Protein AF-A0A226E939-F1 (afdb_monomer_lite)

pLDDT: mean 75.91, std 16.78, range [41.84, 96.75]

Secondary structure (DSSP, 8-state):
-----------------------BPTTSEESSTTSB---SSSTTTSEEEEEEETTEEESS--SSS-EEEEEGGGB-GGGBB---EEEETTTTEEEEPTTSB--TTSSS-SB-TTEE--TTT-B-EEPTTEEE-TTSSSEEE-----

Radius of gyration: 23.63 Å; chains: 1; bounding box: 63×55×83 Å

Foldseek 3Di:
DDDDDDDDPPPPPPPPPPPPLVQAEAFDKDAFQRSHDFQDDDQQWGWGFAADDPPDQFGDDDDDDITGTFGRVLQDPPRGGHPFWGADVVVSTIAGFAQHAADPPDPDARHAPQWHQDPVPRGTDGHPQWDQDPVNGHTDGDPDDD

Structure (mmCIF, N/CA/C/O backbone):
data_AF-A0A226E939-F1
#
_entry.id   AF-A0A226E939-F1
#
loop_
_atom_site.group_PDB
_atom_site.id
_atom_site.type_symbol
_atom_site.label_atom_id
_atom_site.label_alt_id
_atom_site.label_comp_id
_atom_site.label_asym_id
_atom_site.label_entity_id
_atom_site.label_seq_id
_atom_site.pdbx_PDB_ins_code
_atom_site.Cartn_x
_atom_site.Cartn_y
_atom_site.Cartn_z
_atom_site.occupancy
_atom_site.B_iso_or_equiv
_atom_site.auth_seq_id
_atom_site.auth_comp_id
_atom_site.auth_asym_id
_atom_site.auth_atom_id
_atom_site.pdbx_PDB_model_num
ATOM 1 N N . MET A 1 1 ? 33.161 40.122 -60.913 1.00 43.69 1 MET A N 1
ATOM 2 C CA . MET A 1 1 ? 33.678 38.744 -60.793 1.00 43.69 1 MET A CA 1
ATOM 3 C C . MET A 1 1 ? 34.662 38.784 -59.642 1.00 43.69 1 MET A C 1
ATOM 5 O O . MET A 1 1 ? 35.545 39.624 -59.701 1.00 43.69 1 MET A O 1
ATOM 9 N N . GLU A 1 2 ? 34.510 38.056 -58.547 1.00 41.84 2 GLU A N 1
ATOM 10 C CA . GLU A 1 2 ? 33.545 37.009 -58.154 1.00 41.84 2 GLU A CA 1
ATOM 11 C C . GLU A 1 2 ? 33.045 37.390 -56.735 1.00 41.84 2 GLU A C 1
ATOM 13 O O . GLU A 1 2 ? 33.598 38.294 -56.121 1.00 41.84 2 GLU A O 1
ATOM 18 N N . GLY A 1 3 ? 31.960 36.896 -56.152 1.00 42.66 3 GLY A N 1
ATOM 19 C CA . GLY A 1 3 ? 31.371 35.565 -56.205 1.00 42.66 3 GLY A CA 1
ATOM 20 C C . GLY A 1 3 ? 31.010 35.221 -54.760 1.00 42.66 3 GLY A C 1
ATOM 21 O O . GLY A 1 3 ? 31.877 34.891 -53.962 1.00 42.66 3 GLY A O 1
ATOM 22 N N . SER A 1 4 ? 29.744 35.422 -54.412 1.00 47.19 4 SER A N 1
ATOM 23 C CA . SER A 1 4 ? 29.173 35.320 -53.070 1.00 47.19 4 SER A CA 1
ATOM 24 C C . SER A 1 4 ? 29.656 34.126 -52.232 1.00 47.19 4 SER A C 1
ATOM 26 O O . SER A 1 4 ? 29.535 32.987 -52.676 1.00 47.19 4 SER A O 1
ATOM 28 N N . LEU A 1 5 ? 30.017 34.360 -50.963 1.00 48.34 5 LEU A N 1
ATOM 29 C CA . LEU A 1 5 ? 29.956 33.318 -49.931 1.00 48.34 5 LEU A CA 1
ATOM 30 C C . LEU A 1 5 ? 28.888 33.683 -48.894 1.00 48.34 5 LEU A C 1
ATOM 32 O O . LEU A 1 5 ? 29.131 34.394 -47.920 1.00 48.34 5 LEU A O 1
ATOM 36 N N . PHE A 1 6 ? 27.663 33.230 -49.162 1.00 44.69 6 PHE A N 1
ATOM 37 C CA . PHE A 1 6 ? 26.559 33.316 -48.212 1.00 44.69 6 PHE A CA 1
ATOM 38 C C . PHE A 1 6 ? 26.817 32.394 -47.016 1.00 44.69 6 PHE A C 1
ATOM 40 O O . PHE A 1 6 ? 27.243 31.257 -47.182 1.00 44.69 6 PHE A O 1
ATOM 47 N N . ILE A 1 7 ? 26.474 32.906 -45.834 1.00 55.34 7 ILE A N 1
ATOM 48 C CA . ILE A 1 7 ? 25.723 32.217 -44.775 1.00 55.34 7 ILE A CA 1
ATOM 49 C C . ILE A 1 7 ? 25.892 30.687 -44.722 1.00 55.34 7 ILE A C 1
ATOM 51 O O . ILE A 1 7 ? 25.208 29.958 -45.436 1.00 55.34 7 ILE A O 1
ATOM 55 N N . LEU A 1 8 ? 26.612 30.203 -43.70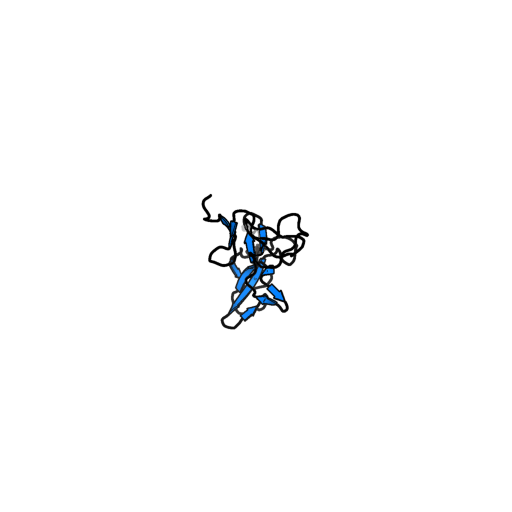8 1.00 51.31 8 LEU A N 1
ATOM 56 C CA . LEU A 1 8 ? 26.115 29.053 -42.952 1.00 51.31 8 LEU A CA 1
ATOM 57 C C . LEU A 1 8 ? 26.455 29.198 -41.465 1.00 51.31 8 LEU A C 1
ATOM 59 O O . LEU A 1 8 ? 27.532 28.835 -40.996 1.00 51.31 8 LEU A O 1
ATOM 63 N N . GLN A 1 9 ? 25.505 29.757 -40.716 1.00 53.06 9 GLN A N 1
ATOM 64 C CA . GLN A 1 9 ? 25.510 29.701 -39.259 1.00 53.06 9 GLN A CA 1
ATOM 65 C C . GLN A 1 9 ? 25.302 28.247 -38.822 1.00 53.06 9 GLN A C 1
ATOM 67 O O . GLN A 1 9 ? 24.165 27.806 -38.668 1.00 53.06 9 GLN A O 1
ATOM 72 N N . LEU A 1 10 ? 26.380 27.498 -38.582 1.00 47.22 10 LEU A N 1
ATOM 73 C CA . LEU A 1 10 ? 26.264 26.204 -37.915 1.00 47.22 10 LEU A CA 1
ATOM 74 C C . LEU A 1 10 ? 26.203 26.406 -36.395 1.00 47.22 10 LEU A C 1
ATOM 76 O O . LEU A 1 10 ? 27.108 26.026 -35.652 1.00 47.22 10 LEU A O 1
ATOM 80 N N . PHE A 1 11 ? 25.098 27.000 -35.931 1.00 47.47 11 PHE A N 1
ATOM 81 C CA . PHE A 1 11 ? 24.650 26.796 -34.558 1.00 47.47 11 PHE A CA 1
ATOM 82 C C . PHE A 1 11 ? 24.323 25.310 -34.411 1.00 47.47 11 PHE A C 1
ATOM 84 O O . PHE A 1 11 ? 23.183 24.887 -34.595 1.00 47.47 11 PHE A O 1
ATOM 91 N N . VAL A 1 12 ? 25.328 24.512 -34.043 1.00 51.69 12 VAL A N 1
ATOM 92 C CA . VAL A 1 12 ? 25.105 23.203 -33.429 1.00 51.69 12 VAL A CA 1
ATOM 93 C C . VAL A 1 12 ? 24.579 23.472 -32.020 1.00 51.69 12 VAL A C 1
ATOM 95 O O . VAL A 1 12 ? 25.262 23.280 -31.016 1.00 51.69 12 VAL A O 1
ATOM 98 N N . ALA A 1 13 ? 23.339 23.959 -31.959 1.00 52.81 13 ALA A N 1
ATOM 99 C CA . ALA A 1 13 ? 22.493 23.763 -30.806 1.00 52.81 13 ALA A CA 1
ATOM 100 C C . ALA A 1 13 ? 22.343 22.249 -30.682 1.00 52.81 13 ALA A C 1
ATOM 102 O O . ALA A 1 13 ? 21.509 21.632 -31.347 1.00 52.81 13 ALA A O 1
ATOM 103 N N . VAL A 1 14 ? 23.223 21.651 -29.876 1.00 50.53 14 VAL A N 1
ATOM 104 C CA . VAL A 1 14 ? 23.044 20.292 -29.397 1.00 50.53 14 VAL A CA 1
ATOM 105 C C . VAL A 1 14 ? 21.728 20.327 -28.641 1.00 50.53 14 VAL A C 1
ATOM 107 O O . VAL A 1 14 ? 21.667 20.741 -27.484 1.00 50.53 14 VAL A O 1
ATOM 110 N N . LEU A 1 15 ? 20.666 19.918 -29.332 1.00 46.97 15 LEU A N 1
ATOM 111 C CA . LEU A 1 15 ? 19.473 19.380 -28.718 1.00 46.97 15 LEU A CA 1
ATOM 112 C C . LEU A 1 15 ? 19.952 18.159 -27.942 1.00 46.97 15 LEU A C 1
ATOM 114 O O . LEU A 1 15 ? 19.919 17.037 -28.435 1.00 46.97 15 LEU A O 1
ATOM 118 N N . ILE A 1 16 ? 20.441 18.405 -26.729 1.00 52.75 16 ILE A N 1
ATOM 119 C CA . ILE A 1 16 ? 20.299 17.465 -25.639 1.00 52.75 16 ILE A CA 1
ATOM 120 C C . ILE A 1 16 ? 18.780 17.341 -25.539 1.00 52.75 16 ILE A C 1
ATOM 122 O O . ILE A 1 16 ? 18.143 18.316 -25.117 1.00 52.75 16 ILE A O 1
ATOM 126 N N . PRO A 1 17 ? 18.148 16.230 -25.977 1.00 48.00 17 PRO A N 1
ATOM 127 C CA . PRO A 1 17 ? 16.817 15.977 -25.482 1.00 48.00 17 PRO A CA 1
ATOM 128 C C . PRO A 1 17 ? 17.005 15.958 -23.973 1.00 48.00 17 PRO A C 1
ATOM 130 O O . PRO A 1 17 ? 17.783 15.154 -23.455 1.00 48.00 17 PRO A O 1
ATOM 133 N N . ASN A 1 18 ? 16.359 16.887 -23.271 1.00 42.09 18 ASN A N 1
ATOM 134 C CA . ASN A 1 18 ? 16.171 16.693 -21.852 1.00 42.09 18 ASN A CA 1
ATOM 135 C C . ASN A 1 18 ? 15.456 15.350 -21.768 1.00 42.09 18 ASN A C 1
ATOM 137 O O . ASN A 1 18 ? 14.270 15.270 -22.092 1.00 42.09 18 ASN A O 1
ATOM 141 N N . LEU A 1 19 ? 16.187 14.297 -21.389 1.00 44.31 19 LEU A N 1
ATOM 142 C CA . LEU A 1 19 ? 15.596 13.085 -20.860 1.00 44.31 19 LEU A CA 1
ATOM 143 C C . LEU A 1 19 ? 15.011 13.482 -19.508 1.00 44.31 19 LEU A C 1
ATOM 145 O O . LEU A 1 19 ? 15.492 13.106 -18.442 1.00 44.31 19 LEU A O 1
ATOM 149 N N . VAL A 1 20 ? 13.910 14.227 -19.591 1.00 44.88 20 VAL A N 1
ATOM 150 C CA . VAL A 1 20 ? 12.752 13.978 -18.763 1.00 44.88 20 VAL A CA 1
ATOM 151 C C . VAL A 1 20 ? 12.380 12.536 -19.095 1.00 44.88 20 VAL A C 1
ATOM 153 O O . VAL A 1 20 ? 11.540 12.271 -19.951 1.00 44.88 20 VAL A O 1
ATOM 156 N N . SER A 1 21 ? 13.100 11.586 -18.485 1.00 48.66 21 SER A N 1
ATOM 157 C CA . SER A 1 21 ? 12.577 10.246 -18.286 1.00 48.66 21 SER A CA 1
ATOM 158 C C . SER A 1 21 ? 11.227 10.496 -17.655 1.00 48.66 21 SER A C 1
ATOM 160 O O . SER A 1 21 ? 11.181 10.992 -16.529 1.00 48.66 21 SER A O 1
ATOM 162 N N . SER A 1 22 ? 10.157 10.283 -18.420 1.00 55.03 22 SER A N 1
ATOM 163 C CA . SER A 1 22 ? 8.801 10.427 -17.920 1.00 55.03 22 SER A CA 1
ATOM 164 C C . SER A 1 22 ? 8.655 9.360 -16.852 1.00 55.03 22 SER A C 1
ATOM 166 O O . SER A 1 22 ? 8.434 8.186 -17.148 1.00 55.03 22 SER A O 1
ATOM 168 N N . THR A 1 23 ? 8.926 9.770 -15.620 1.00 73.12 23 THR A N 1
ATOM 169 C CA . THR A 1 23 ? 8.740 8.968 -14.432 1.00 73.12 23 THR A CA 1
ATOM 170 C C . THR A 1 23 ? 7.271 8.599 -14.411 1.00 73.12 23 THR A C 1
ATOM 172 O O . THR A 1 23 ? 6.421 9.484 -14.333 1.00 73.12 23 THR A O 1
ATOM 175 N N . ALA A 1 24 ? 7.011 7.310 -14.571 1.00 82.12 24 ALA A N 1
ATOM 176 C CA . ALA A 1 24 ? 5.698 6.714 -14.615 1.00 82.12 24 ALA A CA 1
ATOM 177 C C . ALA A 1 24 ? 4.963 6.989 -13.295 1.00 82.12 24 ALA A C 1
ATOM 179 O O . ALA A 1 24 ? 5.549 6.906 -12.205 1.00 82.12 24 ALA A O 1
ATOM 180 N N . ASP A 1 25 ? 3.691 7.350 -13.413 1.00 86.25 25 ASP A N 1
ATOM 181 C CA . ASP A 1 25 ? 2.813 7.640 -12.283 1.00 86.25 25 ASP A CA 1
ATOM 182 C C . ASP A 1 25 ? 2.376 6.338 -11.581 1.00 86.25 25 ASP A C 1
ATOM 184 O O . ASP A 1 25 ? 2.629 5.220 -12.044 1.00 86.25 25 ASP A O 1
ATOM 188 N N . TYR A 1 26 ? 1.725 6.445 -10.428 1.00 86.44 26 TYR A N 1
ATOM 189 C CA . TYR A 1 26 ? 1.210 5.299 -9.695 1.00 86.44 26 TYR A CA 1
ATOM 190 C C . TYR A 1 26 ? 0.265 4.446 -10.559 1.00 86.44 26 TYR A C 1
ATOM 192 O O . TYR A 1 26 ? -0.663 4.927 -11.204 1.00 86.44 26 TYR A O 1
ATOM 200 N N . GLY A 1 27 ? 0.503 3.135 -10.568 1.00 84.75 27 GLY A N 1
ATOM 201 C CA . GLY A 1 27 ? -0.205 2.166 -11.398 1.00 84.75 27 GLY A CA 1
ATOM 202 C C . GLY A 1 27 ? 0.297 2.062 -12.844 1.00 84.75 27 GLY A C 1
ATOM 203 O O . GLY A 1 27 ? 0.017 1.042 -13.485 1.00 84.75 27 GLY A O 1
ATOM 204 N N . GLU A 1 28 ? 1.057 3.033 -13.358 1.00 87.38 28 GLU A N 1
ATOM 205 C CA . GLU A 1 28 ? 1.602 2.999 -14.719 1.00 87.38 28 GLU A CA 1
ATOM 206 C C . GLU A 1 28 ? 2.711 1.952 -14.894 1.00 87.38 28 GLU A C 1
ATOM 208 O O . GLU A 1 28 ? 3.286 1.432 -13.935 1.00 87.38 28 GLU A O 1
ATOM 213 N N . ALA A 1 29 ? 2.980 1.617 -16.156 1.00 85.69 29 ALA A N 1
ATOM 214 C CA . ALA A 1 29 ? 3.991 0.656 -16.573 1.00 85.69 29 ALA A CA 1
ATOM 215 C C . ALA A 1 29 ? 5.418 1.153 -16.281 1.00 85.69 29 ALA A C 1
ATOM 217 O O . ALA A 1 29 ? 5.766 2.285 -16.602 1.00 85.69 29 ALA A O 1
ATOM 218 N N . CYS A 1 30 ? 6.274 0.282 -15.745 1.00 81.56 30 CYS A N 1
ATOM 219 C CA . CYS A 1 30 ? 7.658 0.615 -15.408 1.00 81.56 30 CYS A CA 1
ATOM 220 C C . CYS A 1 30 ? 8.632 -0.511 -15.779 1.00 81.56 30 CYS A C 1
ATOM 222 O O . CYS A 1 30 ? 8.297 -1.692 -15.728 1.00 81.56 30 CYS A O 1
ATOM 224 N N . SER A 1 31 ? 9.860 -0.144 -16.150 1.00 77.44 31 SER A N 1
ATOM 225 C CA . SER A 1 31 ? 10.913 -1.079 -16.587 1.00 77.44 31 SER A CA 1
ATOM 226 C C . SER A 1 31 ? 12.155 -1.089 -15.686 1.00 77.44 31 SER A C 1
ATOM 228 O O . SER A 1 31 ? 13.065 -1.891 -15.894 1.00 77.44 31 SER A O 1
ATOM 230 N N . SER A 1 32 ? 12.225 -0.204 -14.685 1.00 73.81 32 SER A N 1
ATOM 231 C CA . SER A 1 32 ? 13.358 -0.120 -13.757 1.00 73.81 32 SER A CA 1
ATOM 232 C C . SER A 1 32 ? 12.979 0.505 -12.412 1.00 73.81 32 SER A C 1
ATOM 234 O O . SER A 1 32 ? 11.969 1.198 -12.293 1.00 73.81 32 SER A O 1
ATOM 236 N N . THR A 1 33 ? 13.844 0.314 -11.415 1.00 67.44 33 THR A N 1
ATOM 237 C CA . THR A 1 33 ? 13.726 0.827 -10.038 1.00 67.44 33 THR A CA 1
ATOM 238 C C . THR A 1 33 ? 13.425 2.324 -9.961 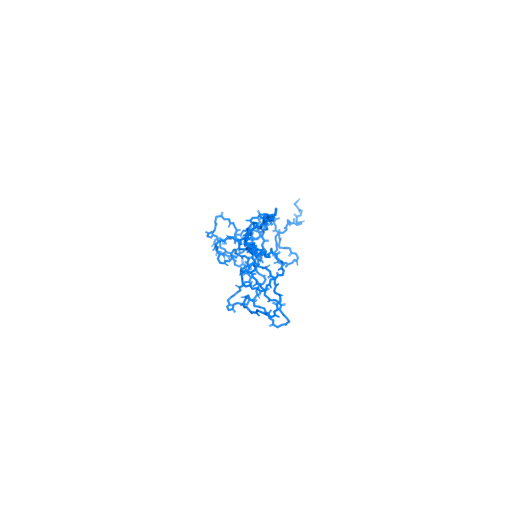1.00 67.44 33 THR A C 1
ATOM 240 O O . THR A 1 33 ? 12.675 2.753 -9.088 1.00 67.44 33 THR A O 1
ATOM 243 N N . ASN A 1 34 ? 13.994 3.100 -10.890 1.00 73.38 34 ASN A N 1
ATOM 244 C CA . ASN A 1 34 ? 13.940 4.563 -10.919 1.00 73.38 34 ASN A CA 1
ATOM 245 C C . ASN A 1 34 ? 12.966 5.093 -11.988 1.00 73.38 34 ASN A C 1
ATOM 247 O O . ASN A 1 34 ? 12.987 6.279 -12.302 1.00 73.38 34 ASN A O 1
ATOM 251 N N . ALA A 1 35 ? 12.150 4.220 -12.588 1.00 79.69 35 ALA A N 1
ATOM 252 C CA . ALA A 1 35 ? 11.182 4.613 -13.607 1.00 79.69 35 ALA A CA 1
ATOM 253 C C . ALA A 1 35 ? 9.901 5.228 -13.025 1.00 79.69 35 ALA A C 1
ATOM 255 O O . ALA A 1 35 ? 9.124 5.760 -13.801 1.00 79.69 35 ALA A O 1
ATOM 256 N N . CYS A 1 36 ? 9.667 5.158 -11.713 1.00 83.38 36 CYS A N 1
ATOM 257 C CA . CYS A 1 36 ? 8.473 5.703 -11.059 1.00 83.38 36 CYS A CA 1
ATOM 258 C C . CYS A 1 36 ? 8.736 7.078 -10.441 1.00 83.38 36 CYS A C 1
ATOM 260 O O . CYS A 1 36 ? 9.864 7.348 -10.021 1.00 83.38 36 CYS A O 1
ATOM 262 N N . ILE A 1 37 ? 7.703 7.918 -10.321 1.00 80.44 37 ILE A N 1
ATOM 263 C CA . ILE A 1 37 ? 7.802 9.182 -9.573 1.00 80.44 37 ILE A CA 1
ATOM 264 C C . ILE A 1 37 ? 8.111 8.867 -8.094 1.00 80.44 37 ILE A C 1
ATOM 266 O O . ILE A 1 37 ? 7.344 8.146 -7.449 1.00 80.44 37 ILE A O 1
ATOM 270 N N . PRO A 1 38 ? 9.216 9.380 -7.519 1.00 68.38 38 PRO A N 1
ATOM 271 C CA . PRO A 1 38 ? 9.493 9.221 -6.099 1.00 68.38 38 PRO A CA 1
ATOM 272 C C . PRO A 1 38 ? 8.632 10.196 -5.286 1.00 68.38 38 PRO A C 1
ATOM 274 O O . PRO A 1 38 ? 8.840 11.408 -5.322 1.00 68.38 38 PRO A O 1
ATOM 277 N N . TYR A 1 39 ? 7.686 9.659 -4.519 1.00 69.69 39 TYR A N 1
ATOM 278 C CA . TYR A 1 39 ? 6.860 10.432 -3.592 1.00 69.69 39 TYR A CA 1
ATOM 279 C C . TYR A 1 39 ? 7.443 10.391 -2.175 1.00 69.69 39 TYR A C 1
ATOM 281 O O . TYR A 1 39 ? 7.536 9.340 -1.548 1.00 69.69 39 TYR A O 1
ATOM 289 N N . GLY A 1 40 ? 7.873 11.546 -1.667 1.00 66.12 40 GLY A N 1
ATOM 290 C CA . GLY A 1 40 ? 8.523 11.651 -0.359 1.00 66.12 40 GLY A CA 1
ATOM 291 C C . GLY A 1 40 ? 9.914 10.999 -0.278 1.00 66.12 40 GLY A C 1
ATOM 292 O O . GLY A 1 40 ? 10.376 10.294 -1.173 1.00 66.12 40 GLY A O 1
ATOM 293 N N . ASN A 1 41 ? 10.604 11.252 0.838 1.00 64.75 41 ASN A N 1
ATOM 294 C CA . ASN A 1 41 ? 11.977 10.778 1.068 1.00 64.75 41 ASN A CA 1
ATOM 295 C C . ASN A 1 41 ? 12.053 9.468 1.876 1.00 64.75 41 ASN A C 1
ATOM 297 O O . ASN A 1 41 ? 13.138 8.911 2.039 1.00 64.75 41 ASN A O 1
ATOM 301 N N . ASN A 1 42 ? 10.929 8.977 2.411 1.00 72.19 42 ASN A N 1
ATOM 302 C CA . ASN A 1 42 ? 10.922 7.826 3.316 1.00 72.19 42 ASN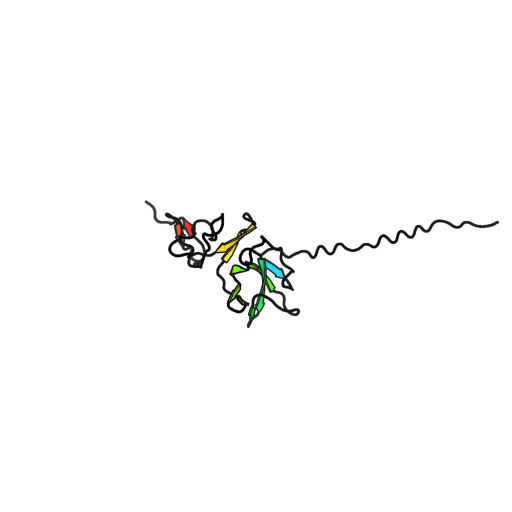 A CA 1
ATOM 303 C C . ASN A 1 42 ? 10.811 6.501 2.536 1.00 72.19 42 ASN A C 1
ATOM 305 O O . ASN A 1 42 ? 10.011 6.423 1.600 1.00 72.19 42 ASN A O 1
ATOM 309 N N . PRO A 1 43 ? 11.548 5.438 2.924 1.00 71.44 43 PRO A N 1
ATOM 310 C CA . PRO A 1 43 ? 11.580 4.173 2.185 1.00 71.44 43 PRO A CA 1
ATOM 311 C C . PRO A 1 43 ? 10.219 3.512 1.949 1.00 71.44 43 PRO A C 1
ATOM 313 O O . PRO A 1 43 ? 10.050 2.898 0.900 1.00 71.44 43 PRO A O 1
ATOM 316 N N . ASP A 1 44 ? 9.267 3.677 2.868 1.00 71.50 44 ASP A N 1
ATOM 317 C CA . ASP A 1 44 ? 7.949 3.023 2.809 1.00 71.50 44 ASP A CA 1
ATOM 318 C C . ASP A 1 44 ? 6.862 3.918 2.182 1.00 71.50 44 ASP A C 1
ATOM 320 O O . ASP A 1 44 ? 5.790 3.437 1.816 1.00 71.50 44 ASP A O 1
ATOM 324 N N . GLN A 1 45 ? 7.157 5.218 2.035 1.00 76.31 45 GLN A N 1
ATOM 325 C CA . GLN A 1 45 ? 6.244 6.256 1.527 1.00 76.31 45 GLN A CA 1
ATOM 326 C C . GLN A 1 45 ? 6.404 6.544 0.030 1.00 76.31 45 GLN A C 1
ATOM 328 O O . GLN A 1 45 ? 5.529 7.156 -0.577 1.00 76.31 45 GLN A O 1
ATOM 333 N N . LYS A 1 46 ? 7.510 6.087 -0.564 1.00 81.44 46 LYS A N 1
ATOM 334 C CA . LYS A 1 46 ? 7.790 6.214 -1.997 1.00 81.44 46 LYS A CA 1
ATOM 335 C C . LYS A 1 46 ? 7.028 5.196 -2.835 1.00 81.44 46 LYS A C 1
ATOM 337 O O . LYS A 1 46 ? 6.730 4.085 -2.397 1.00 81.44 46 LYS A O 1
ATOM 342 N N . VAL A 1 47 ? 6.820 5.541 -4.098 1.00 86.12 47 VAL A N 1
ATOM 343 C CA . VAL A 1 47 ? 6.386 4.610 -5.139 1.00 86.12 47 VAL A CA 1
ATOM 344 C C . VAL A 1 47 ? 7.628 4.007 -5.805 1.00 86.12 47 VAL A C 1
ATOM 346 O O . VAL A 1 47 ? 8.619 4.694 -6.049 1.00 86.12 47 VAL A O 1
ATOM 349 N N . VAL A 1 48 ? 7.604 2.700 -6.059 1.00 84.81 48 VAL A N 1
ATOM 350 C CA . VAL A 1 48 ? 8.687 1.937 -6.697 1.00 84.81 48 VAL A CA 1
ATOM 351 C C . VAL A 1 48 ? 8.125 1.019 -7.771 1.00 84.81 48 VAL A C 1
ATOM 353 O O . VAL A 1 48 ? 6.963 0.618 -7.720 1.00 84.81 48 VAL A O 1
ATOM 356 N N . CYS A 1 49 ? 8.960 0.635 -8.735 1.00 82.75 49 CYS A N 1
ATOM 357 C CA . CYS A 1 49 ? 8.548 -0.346 -9.730 1.00 82.75 49 CYS A CA 1
ATOM 358 C C . CYS A 1 49 ? 8.372 -1.727 -9.077 1.00 82.75 49 CYS A C 1
ATOM 360 O O . CYS A 1 49 ? 9.291 -2.237 -8.436 1.00 82.75 49 CYS A O 1
ATOM 362 N N . MET A 1 50 ? 7.191 -2.327 -9.216 1.00 82.38 50 MET A N 1
ATOM 363 C CA . MET A 1 50 ? 6.870 -3.661 -8.710 1.00 82.38 50 MET A CA 1
ATOM 364 C C . MET A 1 50 ? 6.469 -4.558 -9.866 1.00 82.38 50 MET A C 1
ATOM 366 O O . MET A 1 50 ? 5.595 -4.217 -10.662 1.00 82.38 50 MET A O 1
ATOM 370 N N . TYR A 1 51 ? 7.104 -5.716 -9.970 1.00 77.50 51 TYR A N 1
ATOM 371 C CA . TYR A 1 51 ? 6.878 -6.630 -11.075 1.00 77.50 51 TYR A CA 1
ATOM 372 C C . TYR A 1 51 ? 5.988 -7.793 -10.615 1.00 77.50 51 TYR A C 1
ATOM 374 O O . TYR A 1 51 ? 6.230 -8.398 -9.570 1.00 77.50 51 TYR A O 1
ATOM 382 N N . ARG A 1 52 ? 4.921 -8.053 -11.385 1.00 66.06 52 ARG A N 1
ATOM 383 C CA . ARG A 1 52 ? 3.913 -9.092 -11.131 1.00 66.06 52 ARG A CA 1
ATOM 384 C C . ARG A 1 52 ? 3.839 -10.051 -12.319 1.00 66.06 52 ARG A C 1
ATOM 386 O O . ARG A 1 52 ? 2.967 -9.923 -13.175 1.00 66.06 52 ARG A O 1
ATOM 393 N N . GLY A 1 53 ? 4.778 -10.987 -12.365 1.00 60.50 53 GLY A N 1
ATOM 394 C CA . GLY A 1 53 ? 4.765 -12.099 -13.317 1.00 60.50 53 GLY A CA 1
ATOM 395 C C . GLY A 1 53 ? 3.936 -13.286 -12.825 1.00 60.50 53 GLY A C 1
ATOM 396 O O . GLY A 1 53 ? 3.596 -13.338 -11.642 1.00 60.50 53 GLY A O 1
ATOM 397 N N . PRO A 1 54 ? 3.699 -14.309 -13.667 1.00 56.88 54 PRO A N 1
ATOM 398 C CA . PRO A 1 54 ? 3.011 -15.541 -13.259 1.00 56.88 54 PRO A CA 1
ATOM 399 C C . PRO A 1 54 ? 3.733 -16.325 -12.145 1.00 56.88 54 PRO A C 1
ATOM 401 O O . PRO A 1 54 ? 3.112 -17.159 -11.494 1.00 56.88 54 PRO A O 1
ATOM 404 N N . ALA A 1 55 ? 5.024 -16.059 -11.911 1.00 53.41 55 ALA A N 1
ATOM 405 C CA . ALA A 1 55 ? 5.830 -16.653 -10.838 1.00 53.41 55 ALA A CA 1
ATOM 406 C C . ALA A 1 55 ? 6.532 -15.612 -9.939 1.00 53.41 55 ALA A C 1
ATOM 408 O O . ALA A 1 55 ? 7.295 -15.981 -9.047 1.00 53.41 55 ALA A O 1
ATOM 40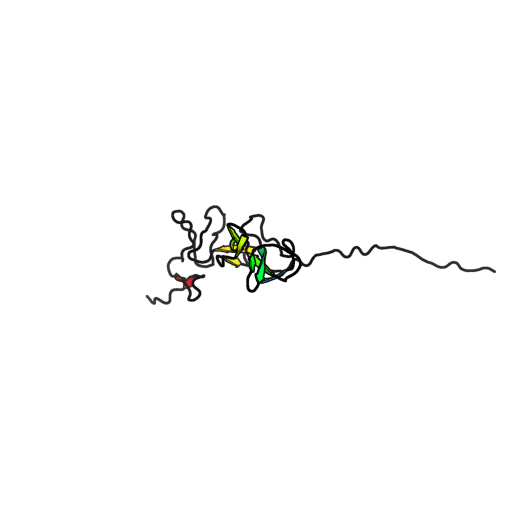9 N N . SER A 1 56 ? 6.308 -14.316 -10.177 1.00 58.19 56 SER A N 1
ATOM 410 C CA . SER A 1 56 ? 7.192 -13.252 -9.694 1.00 58.19 56 SER A CA 1
ATOM 411 C C . SER A 1 56 ? 6.411 -12.201 -8.925 1.00 58.19 56 SER A C 1
ATOM 413 O O . SER A 1 56 ? 5.744 -11.356 -9.513 1.00 58.19 56 SER A O 1
ATOM 415 N N . VAL A 1 57 ? 6.535 -12.263 -7.604 1.00 63.12 57 VAL A N 1
ATOM 416 C CA . VAL A 1 57 ? 6.027 -11.301 -6.618 1.00 63.12 57 VAL A CA 1
ATOM 417 C C . VAL A 1 57 ? 7.207 -10.486 -6.085 1.00 63.12 57 VAL A C 1
ATO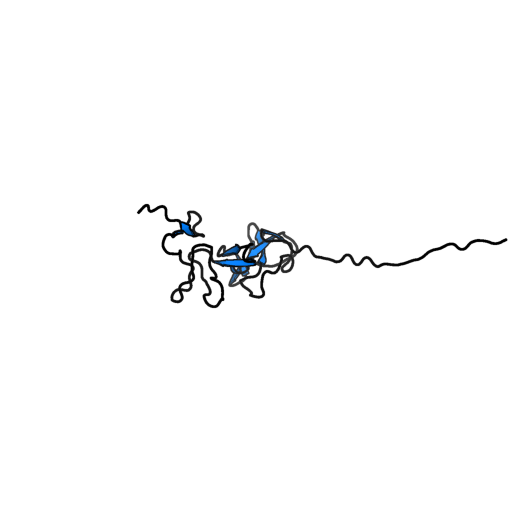M 419 O O . VAL A 1 57 ? 7.492 -10.533 -4.896 1.00 63.12 57 VAL A O 1
ATOM 422 N N . PHE A 1 58 ? 7.948 -9.793 -6.958 1.00 67.81 58 PHE A N 1
ATOM 423 C CA . PHE A 1 58 ? 9.205 -9.130 -6.579 1.00 67.81 58 PHE A CA 1
ATOM 424 C C . PHE A 1 58 ? 9.172 -7.608 -6.761 1.00 67.81 58 PHE A C 1
ATOM 426 O O . PHE A 1 58 ? 8.748 -7.081 -7.793 1.00 67.81 58 PHE A O 1
ATOM 433 N N . CYS A 1 59 ? 9.707 -6.886 -5.777 1.00 72.50 59 CYS A N 1
ATOM 434 C CA . CYS A 1 59 ? 9.968 -5.449 -5.868 1.00 72.50 59 CYS A CA 1
ATOM 435 C C . CYS A 1 59 ? 11.427 -5.191 -6.295 1.00 72.50 59 CYS A C 1
ATOM 437 O O . CYS A 1 59 ? 12.314 -5.084 -5.453 1.00 72.50 59 CYS A O 1
ATOM 439 N N . ASN A 1 60 ? 11.627 -5.030 -7.614 1.00 68.88 60 ASN A N 1
ATOM 440 C CA . ASN A 1 60 ? 12.895 -4.793 -8.339 1.00 68.88 60 ASN A CA 1
ATOM 441 C C . ASN A 1 60 ? 13.930 -5.944 -8.252 1.00 68.88 60 ASN A C 1
ATOM 443 O O . ASN A 1 60 ? 14.232 -6.437 -7.174 1.00 68.88 60 ASN A O 1
ATOM 447 N N . THR A 1 61 ? 14.558 -6.437 -9.331 1.00 50.28 61 THR A N 1
ATOM 448 C CA . THR A 1 61 ? 14.706 -6.005 -10.753 1.00 50.28 61 THR A CA 1
ATOM 449 C C . THR A 1 61 ? 14.502 -7.235 -11.700 1.00 50.28 61 THR A C 1
ATOM 451 O O . THR A 1 61 ? 14.013 -8.245 -11.210 1.00 50.28 61 THR A O 1
ATOM 454 N N . VAL A 1 62 ? 14.760 -7.306 -13.025 1.00 50.28 62 VAL A N 1
ATOM 455 C CA . VAL A 1 62 ? 15.546 -6.505 -14.002 1.00 50.28 62 VAL A CA 1
ATOM 456 C C . VAL A 1 62 ? 15.006 -6.640 -15.445 1.00 50.28 62 VAL A C 1
ATOM 458 O O . VAL A 1 62 ? 14.604 -7.723 -15.851 1.00 50.28 62 VAL A O 1
ATOM 461 N N . ASN A 1 63 ? 15.163 -5.573 -16.241 1.00 47.09 63 ASN A N 1
ATOM 462 C CA . ASN A 1 63 ? 15.447 -5.509 -17.694 1.00 47.09 63 ASN A CA 1
ATOM 463 C C . ASN A 1 63 ? 14.639 -6.293 -18.759 1.00 47.09 63 ASN A C 1
ATOM 465 O O . ASN A 1 63 ? 14.901 -6.054 -19.937 1.00 47.09 63 ASN A O 1
ATOM 469 N N . VAL A 1 64 ? 13.712 -7.199 -18.433 1.00 51.97 64 VAL A N 1
ATOM 470 C CA . VAL A 1 64 ? 13.015 -8.010 -19.463 1.00 51.97 64 VAL A CA 1
ATOM 471 C C . VAL A 1 64 ? 11.511 -8.199 -19.265 1.00 51.97 64 VAL A C 1
ATOM 473 O O . VAL A 1 64 ? 10.878 -8.858 -20.085 1.00 51.97 64 VAL A O 1
ATOM 476 N N . GLU A 1 65 ? 10.903 -7.567 -18.260 1.00 59.44 65 GLU A N 1
ATOM 477 C CA . GLU A 1 65 ? 9.444 -7.557 -18.128 1.00 59.44 65 GLU A CA 1
ATOM 478 C C . GLU A 1 65 ? 8.933 -6.258 -17.491 1.00 59.44 65 GLU A C 1
ATOM 480 O O . GLU A 1 65 ? 9.638 -5.604 -16.719 1.00 59.44 65 GLU A O 1
ATOM 485 N N . VAL A 1 66 ? 7.719 -5.849 -17.866 1.00 71.06 66 VAL A N 1
ATOM 486 C CA . VAL A 1 66 ? 7.146 -4.547 -17.502 1.00 71.06 66 VAL A CA 1
ATOM 487 C C . VAL A 1 66 ? 6.375 -4.676 -16.188 1.00 71.06 66 VAL A C 1
ATOM 489 O O . VAL A 1 66 ? 5.326 -5.317 -16.127 1.00 71.06 66 VAL A O 1
ATOM 492 N N . GLY A 1 67 ? 6.900 -4.067 -15.127 1.00 81.25 67 GLY A N 1
ATOM 493 C CA . GLY A 1 67 ? 6.216 -3.929 -13.843 1.00 81.25 67 GLY A CA 1
ATOM 494 C C . GLY A 1 67 ? 5.200 -2.785 -13.835 1.00 81.25 67 GLY A C 1
ATOM 495 O O . GLY A 1 67 ? 4.926 -2.158 -14.860 1.00 81.25 67 GLY A O 1
ATOM 496 N N . ARG A 1 68 ? 4.660 -2.484 -12.651 1.00 85.62 68 ARG A N 1
ATOM 497 C CA . ARG A 1 68 ? 3.857 -1.285 -12.385 1.00 85.62 68 ARG A CA 1
ATOM 498 C C . ARG A 1 68 ? 4.376 -0.508 -11.184 1.00 85.62 68 ARG A C 1
ATOM 500 O O . ARG A 1 68 ? 4.830 -1.105 -10.209 1.00 85.62 68 ARG A O 1
ATOM 507 N N . CYS A 1 69 ? 4.267 0.811 -11.232 1.00 85.94 69 CYS A N 1
ATOM 508 C CA . CYS A 1 69 ? 4.611 1.684 -10.117 1.00 85.94 69 CYS A CA 1
ATOM 509 C C . CYS A 1 69 ? 3.623 1.497 -8.959 1.00 85.94 69 CYS A C 1
ATOM 511 O O . CYS A 1 69 ? 2.422 1.688 -9.133 1.00 85.94 69 CYS A O 1
ATOM 513 N N . GLN A 1 70 ? 4.104 1.069 -7.789 1.00 88.75 70 GLN A N 1
ATOM 514 C CA . GLN A 1 70 ? 3.280 0.785 -6.608 1.00 88.75 70 GLN A CA 1
ATOM 515 C C . GLN A 1 70 ? 3.984 1.203 -5.310 1.00 88.75 70 GLN A C 1
ATOM 517 O O . GLN A 1 70 ? 5.198 1.398 -5.278 1.00 88.75 70 GLN A O 1
ATOM 522 N N . CYS A 1 71 ? 3.222 1.353 -4.227 1.00 88.06 71 CYS A N 1
ATOM 523 C CA . CYS A 1 71 ? 3.728 1.849 -2.950 1.00 88.06 71 CYS A CA 1
ATOM 524 C C . CYS A 1 71 ? 4.745 0.907 -2.313 1.00 88.06 71 CYS A C 1
ATOM 526 O O . CYS A 1 71 ? 4.468 -0.277 -2.146 1.00 88.06 71 CYS A O 1
ATOM 528 N N . ALA A 1 72 ? 5.900 1.435 -1.909 1.00 84.00 72 ALA A N 1
ATOM 529 C CA . ALA A 1 72 ? 7.027 0.649 -1.420 1.00 84.00 72 ALA A CA 1
ATOM 530 C C . ALA A 1 72 ? 6.730 -0.151 -0.149 1.00 84.00 72 ALA A C 1
ATOM 532 O O . ALA A 1 72 ? 7.317 -1.215 0.007 1.00 84.00 72 ALA A O 1
ATOM 533 N N . ARG A 1 73 ? 5.766 0.259 0.689 1.00 86.31 73 ARG A N 1
ATOM 534 C CA . ARG A 1 73 ? 5.253 -0.572 1.797 1.00 86.31 73 ARG A CA 1
ATOM 535 C C . ARG A 1 73 ? 4.696 -1.936 1.361 1.00 86.31 73 ARG A C 1
ATOM 537 O O . ARG A 1 73 ? 4.690 -2.866 2.157 1.00 86.31 73 ARG A O 1
ATOM 544 N N . ASN A 1 74 ? 4.304 -2.091 0.092 1.00 87.56 74 ASN A N 1
ATOM 545 C CA . ASN A 1 74 ? 3.948 -3.391 -0.483 1.00 87.56 74 ASN A CA 1
ATOM 546 C C . ASN A 1 74 ? 5.165 -4.289 -0.768 1.00 87.56 74 ASN A C 1
ATOM 548 O O . ASN A 1 74 ? 5.018 -5.413 -1.244 1.00 87.56 74 ASN A O 1
ATOM 552 N N . CYS A 1 75 ? 6.376 -3.808 -0.495 1.00 81.38 75 CYS A N 1
ATOM 553 C CA . CYS A 1 75 ? 7.605 -4.576 -0.532 1.00 81.38 75 CYS A CA 1
ATOM 554 C C . CYS A 1 75 ? 7.925 -5.102 0.870 1.00 81.38 75 CYS A C 1
ATOM 556 O O . CYS A 1 75 ? 8.475 -4.396 1.712 1.00 81.38 75 CYS A O 1
ATOM 558 N N . GLY A 1 76 ? 7.559 -6.355 1.124 1.00 73.19 76 GLY A N 1
ATOM 559 C CA . GLY A 1 76 ? 7.881 -7.043 2.367 1.00 73.19 76 GLY A CA 1
ATOM 560 C C . GLY A 1 76 ? 9.351 -7.465 2.451 1.00 73.19 76 GLY A C 1
ATOM 561 O O . GLY A 1 76 ? 10.156 -7.265 1.537 1.00 73.19 76 GLY A O 1
ATOM 562 N N . MET A 1 77 ? 9.699 -8.114 3.565 1.00 69.38 77 MET A N 1
ATOM 563 C CA . MET A 1 77 ? 11.037 -8.673 3.777 1.00 69.38 77 MET A CA 1
ATOM 564 C C . MET A 1 77 ? 11.448 -9.602 2.620 1.00 69.38 77 MET A C 1
ATOM 566 O O . MET A 1 77 ? 10.627 -10.342 2.083 1.00 69.38 77 MET A O 1
ATOM 570 N N . ALA A 1 78 ? 12.732 -9.557 2.248 1.00 73.31 78 ALA A N 1
ATOM 571 C CA . ALA A 1 78 ? 13.305 -10.264 1.093 1.00 73.31 78 ALA A CA 1
ATOM 572 C C . ALA A 1 78 ? 12.697 -9.892 -0.283 1.00 73.31 78 ALA A C 1
ATOM 574 O O . ALA A 1 78 ? 12.742 -10.689 -1.216 1.00 73.31 78 ALA A O 1
ATOM 575 N N . ASN A 1 79 ? 12.194 -8.659 -0.425 1.00 73.88 79 ASN A N 1
ATOM 576 C CA . ASN A 1 79 ? 11.634 -8.093 -1.659 1.00 73.88 79 ASN A CA 1
ATOM 577 C C . ASN A 1 79 ? 10.390 -8.823 -2.196 1.00 73.88 79 ASN A C 1
ATOM 579 O O . ASN A 1 79 ? 10.136 -8.784 -3.401 1.00 73.88 79 ASN A O 1
ATOM 583 N N . PHE A 1 80 ? 9.604 -9.466 -1.327 1.00 76.94 80 PHE A N 1
ATOM 584 C CA . PHE A 1 80 ? 8.342 -10.095 -1.720 1.00 76.94 80 PHE A CA 1
ATOM 585 C C . PHE A 1 80 ? 7.174 -9.103 -1.720 1.00 76.94 80 PHE A C 1
ATOM 587 O O . PHE A 1 80 ? 6.975 -8.355 -0.761 1.00 76.94 80 PHE A O 1
ATOM 594 N N . TYR A 1 81 ? 6.366 -9.132 -2.777 1.00 81.94 81 TYR A N 1
ATOM 595 C CA . TYR A 1 81 ? 5.160 -8.323 -2.903 1.00 81.94 81 TYR A CA 1
ATOM 596 C C . TYR A 1 81 ? 4.077 -8.794 -1.924 1.00 81.94 81 TYR A C 1
ATOM 598 O O . TYR A 1 81 ? 3.644 -9.945 -1.968 1.00 81.94 81 TYR A O 1
ATOM 606 N N . ASN A 1 82 ? 3.615 -7.880 -1.076 1.00 85.56 82 ASN A N 1
ATOM 607 C CA . ASN A 1 82 ? 2.510 -8.056 -0.142 1.00 85.56 82 ASN A CA 1
ATOM 608 C C . ASN A 1 82 ? 1.536 -6.890 -0.339 1.00 85.56 82 ASN A C 1
ATOM 610 O O . ASN A 1 82 ? 1.957 -5.741 -0.369 1.00 85.56 82 ASN A O 1
ATOM 614 N N . ASP A 1 83 ? 0.242 -7.156 -0.483 1.00 88.38 83 ASP A N 1
ATOM 615 C CA . ASP A 1 83 ? -0.762 -6.124 -0.780 1.00 88.38 83 ASP A CA 1
ATOM 616 C C . ASP A 1 83 ? -1.262 -5.471 0.526 1.00 88.38 83 ASP A C 1
ATOM 618 O O . ASP A 1 83 ? -2.328 -5.813 1.034 1.00 88.38 83 ASP A O 1
ATOM 622 N N . VAL A 1 84 ? -0.433 -4.600 1.119 1.00 90.50 84 VAL A N 1
ATOM 623 C CA . VAL A 1 84 ? -0.573 -4.052 2.491 1.00 90.50 84 VAL A CA 1
ATOM 624 C C . VAL A 1 84 ? -0.650 -2.518 2.554 1.00 90.50 84 VAL A C 1
ATOM 626 O O . VAL A 1 84 ? -0.515 -1.905 3.620 1.00 90.50 84 VAL A O 1
ATOM 629 N N . GLY A 1 85 ? -0.858 -1.871 1.414 1.00 90.94 85 GLY A N 1
ATOM 630 C CA . GLY A 1 85 ? -1.122 -0.447 1.328 1.00 90.94 85 GLY A CA 1
ATOM 631 C C . GLY A 1 85 ? -1.282 0.074 -0.093 1.00 90.94 85 GLY A C 1
ATOM 632 O O . GLY A 1 85 ? -1.023 -0.612 -1.085 1.00 90.94 85 GLY A O 1
ATOM 633 N N . GLU A 1 86 ? -1.678 1.334 -0.175 1.00 92.19 86 GLU A N 1
ATOM 634 C CA . GLU A 1 86 ? -1.942 2.055 -1.416 1.00 92.19 86 GLU A CA 1
ATOM 635 C C . GLU A 1 86 ? -1.292 3.438 -1.408 1.00 92.19 86 GLU A C 1
ATOM 637 O O . GLU A 1 86 ? -0.743 3.878 -0.397 1.00 92.19 86 GLU A O 1
ATOM 642 N N . PHE A 1 87 ? -1.338 4.105 -2.556 1.00 91.19 87 PHE A N 1
ATOM 643 C CA . PHE A 1 87 ? -0.940 5.497 -2.709 1.00 91.19 87 PHE A CA 1
ATOM 644 C C . PHE A 1 87 ? -2.182 6.380 -2.649 1.00 91.19 87 PHE A C 1
ATOM 646 O O . PHE A 1 87 ? -3.157 6.074 -3.331 1.00 91.19 87 PHE A O 1
ATOM 653 N N . LEU A 1 88 ? -2.122 7.471 -1.885 1.00 89.38 88 LEU A N 1
ATOM 654 C CA . LEU A 1 88 ? -3.123 8.538 -1.896 1.00 89.38 88 LEU A CA 1
ATOM 655 C C . LEU A 1 88 ? -2.581 9.694 -2.750 1.00 89.38 88 LEU A C 1
ATOM 657 O O . LEU A 1 88 ? -1.711 10.428 -2.265 1.00 89.38 88 LEU A O 1
ATOM 661 N N . PRO A 1 89 ? -3.027 9.874 -4.010 1.00 84.38 89 PRO A N 1
ATOM 662 C CA . PRO A 1 89 ? -2.488 10.908 -4.895 1.00 84.38 89 PRO A CA 1
ATOM 663 C C . PRO A 1 89 ? -2.682 12.328 -4.357 1.00 84.38 89 PRO A C 1
ATOM 665 O O . PRO A 1 89 ? -1.811 13.177 -4.530 1.00 84.38 89 PRO A O 1
ATOM 668 N N . GLU A 1 90 ? -3.797 12.582 -3.670 1.00 85.62 90 GLU A N 1
ATOM 669 C CA . GLU A 1 90 ? -4.139 13.871 -3.067 1.00 85.62 90 GLU A CA 1
ATOM 670 C C . GLU A 1 90 ? -3.285 14.226 -1.839 1.00 85.62 90 GLU A C 1
ATOM 672 O O . GLU A 1 90 ? -3.071 15.408 -1.568 1.00 85.62 90 GLU A O 1
ATOM 677 N N . GLU A 1 91 ? -2.753 13.225 -1.130 1.00 83.00 91 GLU A N 1
ATOM 678 C CA . GLU A 1 91 ? -1.818 13.417 -0.011 1.00 83.00 91 GLU A CA 1
ATOM 679 C C . GLU A 1 91 ? -0.346 13.200 -0.420 1.00 83.00 91 GLU A C 1
ATOM 681 O O . GLU A 1 91 ? 0.564 13.505 0.351 1.00 83.00 91 GLU A O 1
ATOM 686 N N . GLY A 1 92 ? -0.096 12.689 -1.632 1.00 82.19 92 GLY A N 1
ATOM 687 C CA . GLY A 1 92 ? 1.237 12.452 -2.187 1.00 82.19 92 GLY A CA 1
ATOM 688 C C . GLY A 1 92 ? 2.067 11.429 -1.406 1.00 82.19 92 GLY A C 1
ATOM 689 O O . GLY A 1 92 ? 3.285 11.590 -1.310 1.00 82.19 92 GLY A O 1
ATOM 690 N N . ARG A 1 93 ? 1.429 10.411 -0.807 1.00 84.75 93 ARG A N 1
ATOM 691 C CA . ARG A 1 93 ? 2.069 9.481 0.145 1.00 84.75 93 ARG A CA 1
ATOM 692 C C . ARG A 1 93 ? 1.461 8.071 0.127 1.00 84.75 93 ARG A C 1
ATOM 694 O O . ARG A 1 93 ? 0.379 7.870 -0.421 1.00 84.75 93 ARG A O 1
ATOM 701 N N . CYS A 1 94 ? 2.133 7.103 0.751 1.00 87.88 94 CYS A N 1
ATOM 702 C CA . CYS A 1 94 ? 1.645 5.723 0.864 1.00 87.88 94 CYS A CA 1
ATOM 703 C C . CYS A 1 94 ? 1.015 5.439 2.233 1.00 87.88 94 CYS A C 1
ATOM 705 O O . CYS A 1 94 ? 1.549 5.825 3.269 1.00 87.88 94 CYS A O 1
ATOM 707 N N . VAL A 1 95 ? -0.088 4.695 2.255 1.00 90.50 95 VAL A N 1
ATOM 708 C CA . VAL A 1 95 ? -0.870 4.424 3.472 1.00 90.50 95 VAL A CA 1
ATOM 709 C C . VAL A 1 95 ? -1.186 2.946 3.646 1.00 90.50 95 VAL A C 1
ATOM 711 O O . VAL A 1 95 ? -1.261 2.195 2.676 1.00 90.50 95 VAL A O 1
ATOM 714 N N . GLY A 1 96 ? -1.349 2.516 4.896 1.00 92.50 96 GLY A N 1
ATOM 715 C CA . GLY A 1 96 ? -1.652 1.137 5.259 1.00 92.50 96 GLY A CA 1
ATOM 716 C C . GLY A 1 96 ? -3.126 0.796 5.212 1.00 92.50 96 GLY A C 1
ATOM 717 O O . GLY A 1 96 ? -3.952 1.516 5.773 1.00 92.50 96 GLY A O 1
ATOM 718 N N . PHE A 1 97 ? -3.439 -0.348 4.604 1.00 96.06 97 PHE A N 1
ATOM 719 C CA . PHE A 1 97 ? -4.764 -0.953 4.709 1.00 96.06 97 PHE A CA 1
ATOM 720 C C . PHE A 1 97 ? -5.078 -1.335 6.160 1.00 96.06 97 PHE A C 1
ATOM 722 O O . PHE A 1 97 ? -4.179 -1.584 6.973 1.00 96.06 97 PHE A O 1
ATOM 729 N N . VAL A 1 98 ? -6.365 -1.432 6.476 1.00 95.62 98 VAL A N 1
ATOM 730 C CA . VAL A 1 98 ? -6.851 -1.895 7.782 1.00 95.62 98 VAL A CA 1
ATOM 731 C C . VAL A 1 98 ? -6.262 -3.270 8.114 1.00 95.62 98 VAL A C 1
ATOM 733 O O . VAL A 1 98 ? -6.114 -4.127 7.246 1.00 95.62 98 VAL A O 1
ATOM 736 N N . GLY A 1 99 ? -5.881 -3.484 9.373 1.00 94.31 99 GLY A N 1
ATOM 737 C CA . GLY A 1 99 ? -5.246 -4.726 9.819 1.00 94.31 99 GLY A CA 1
ATOM 738 C C . GLY A 1 99 ? -3.759 -4.862 9.465 1.00 94.31 99 GLY A C 1
ATOM 739 O O . GLY A 1 99 ? -3.126 -5.816 9.915 1.00 94.31 99 GLY A O 1
ATOM 740 N N . THR A 1 100 ? -3.168 -3.914 8.726 1.00 92.62 100 THR A N 1
ATOM 741 C CA . THR A 1 100 ? -1.724 -3.896 8.424 1.00 92.62 100 THR A CA 1
ATOM 742 C C . THR A 1 100 ? -0.941 -3.033 9.413 1.00 92.62 100 THR A C 1
ATOM 744 O O . THR A 1 100 ? -1.501 -2.146 10.059 1.00 92.62 100 THR A O 1
ATOM 747 N N . SER A 1 101 ? 0.363 -3.293 9.547 1.00 88.69 101 SER A N 1
ATOM 748 C CA . SER A 1 101 ? 1.246 -2.513 10.420 1.00 88.69 101 SER A CA 1
ATOM 749 C C . SER A 1 101 ? 1.334 -1.045 9.993 1.00 88.69 101 SER A C 1
ATOM 751 O O . SER A 1 101 ? 1.411 -0.734 8.801 1.00 88.69 101 SER A O 1
ATOM 753 N N . CYS A 1 102 ? 1.392 -0.149 10.975 1.00 87.56 102 CYS A N 1
ATOM 754 C CA . CYS A 1 102 ? 1.448 1.295 10.770 1.00 87.56 102 CYS A CA 1
ATOM 755 C C . CYS A 1 102 ? 2.432 1.984 11.715 1.00 87.56 102 CYS A C 1
ATOM 757 O O . CYS A 1 102 ? 2.740 1.491 12.806 1.00 87.56 102 CYS A O 1
ATOM 759 N N . TYR A 1 103 ? 2.902 3.158 11.304 1.00 76.75 103 TYR A N 1
ATOM 760 C CA . TYR A 1 103 ? 3.819 3.978 12.090 1.00 76.75 103 TYR A CA 1
ATOM 761 C C . TYR A 1 103 ? 3.162 5.280 12.567 1.00 76.75 103 TYR A C 1
ATOM 763 O O . TYR A 1 103 ? 3.009 6.226 11.803 1.00 76.75 103 TYR A O 1
ATOM 771 N N . ASP A 1 104 ? 2.895 5.374 13.872 1.00 64.38 104 ASP A N 1
ATOM 772 C CA . ASP A 1 104 ? 2.470 6.612 14.561 1.00 64.38 104 ASP A CA 1
ATOM 773 C C . ASP A 1 104 ? 3.624 7.632 14.757 1.00 64.38 104 ASP A C 1
ATOM 775 O O . ASP A 1 104 ? 3.487 8.657 15.412 1.00 64.38 104 ASP A O 1
ATOM 779 N N . GLY A 1 105 ? 4.810 7.353 14.203 1.00 58.03 105 GLY A N 1
ATOM 780 C CA . GLY A 1 105 ? 5.966 8.259 14.252 1.00 58.03 105 GLY A CA 1
ATOM 781 C C . GLY A 1 105 ? 5.928 9.392 13.219 1.00 58.03 105 GLY A C 1
ATOM 782 O O . GLY A 1 105 ? 6.838 10.219 13.193 1.00 58.03 105 GLY A O 1
ATOM 783 N N . TRP A 1 106 ? 4.915 9.417 12.350 1.00 61.38 106 TRP A N 1
ATOM 784 C CA . TRP A 1 106 ? 4.753 10.411 11.293 1.00 61.38 106 TRP A CA 1
ATOM 785 C C . TRP A 1 106 ? 3.762 11.501 11.711 1.00 61.38 106 TRP A C 1
ATOM 787 O O . TRP A 1 106 ? 2.783 11.239 12.398 1.00 61.38 106 TRP A O 1
ATOM 797 N N . ALA A 1 107 ? 3.971 12.734 11.237 1.00 59.47 107 ALA A N 1
ATOM 798 C CA . ALA A 1 107 ? 3.060 13.858 11.500 1.00 59.47 107 ALA A CA 1
ATOM 799 C C . ALA A 1 107 ? 1.659 13.692 10.863 1.00 59.47 107 ALA A C 1
ATOM 801 O O . ALA A 1 107 ? 0.768 14.503 11.106 1.00 59.47 107 ALA A O 1
ATOM 802 N N . GLN A 1 108 ? 1.481 12.665 10.029 1.00 69.62 108 GLN A N 1
ATOM 803 C CA . GLN A 1 108 ? 0.236 12.276 9.378 1.00 69.62 108 GLN A CA 1
ATOM 804 C C . GLN A 1 108 ? 0.031 10.770 9.576 1.00 69.62 108 GLN A C 1
ATOM 806 O O . GLN A 1 108 ? 0.975 9.989 9.481 1.00 69.62 108 GLN A O 1
ATOM 811 N N . ASN A 1 109 ? -1.212 10.377 9.832 1.00 80.00 109 ASN A N 1
ATOM 812 C CA . ASN A 1 109 ? -1.632 9.001 10.091 1.00 80.00 109 ASN A CA 1
ATOM 813 C C . ASN A 1 109 ? -1.281 8.050 8.926 1.00 80.00 109 ASN A C 1
ATOM 815 O O . ASN A 1 109 ? -1.811 8.202 7.827 1.00 80.00 109 ASN A O 1
ATOM 819 N N . ASP A 1 110 ? -0.425 7.052 9.159 1.00 87.19 110 ASP A N 1
ATOM 820 C CA . ASP A 1 110 ? 0.094 6.081 8.167 1.00 87.19 110 ASP A CA 1
ATOM 821 C C . ASP A 1 110 ? -0.940 5.030 7.685 1.00 87.19 110 ASP A C 1
ATOM 823 O O . ASP A 1 110 ? -0.589 3.941 7.235 1.00 87.19 110 ASP A O 1
ATOM 827 N N . CYS A 1 111 ? -2.231 5.338 7.778 1.00 91.88 111 CYS A N 1
ATOM 828 C CA . CYS A 1 111 ? -3.330 4.432 7.467 1.00 91.88 111 CYS A CA 1
ATOM 829 C C . CYS A 1 111 ? -4.327 5.059 6.483 1.00 91.88 111 CYS A C 1
ATOM 831 O O . CYS A 1 111 ? -4.401 6.283 6.358 1.00 91.88 111 CYS A O 1
ATOM 833 N N . VAL A 1 112 ? -5.080 4.207 5.781 1.00 94.00 112 VAL A N 1
ATOM 834 C CA . VAL A 1 112 ? -6.117 4.596 4.808 1.00 94.00 112 VAL A CA 1
ATOM 835 C C . VAL A 1 112 ? -7.180 5.540 5.393 1.00 94.00 112 VAL A C 1
ATOM 837 O O . VAL A 1 112 ? -7.395 5.557 6.613 1.00 94.00 112 VAL A O 1
ATOM 840 N N . PRO A 1 113 ? -7.908 6.299 4.550 1.00 94.44 113 PRO A N 1
ATOM 841 C CA . PRO A 1 113 ? -9.006 7.145 5.000 1.00 94.44 113 PRO A CA 1
ATOM 842 C C . PRO A 1 113 ? -9.995 6.419 5.927 1.00 94.44 113 PRO A C 1
ATOM 844 O O . PRO A 1 113 ? -10.311 5.241 5.760 1.00 94.44 113 PRO A O 1
ATOM 847 N N . ASN A 1 114 ? -10.488 7.152 6.927 1.00 95.25 114 ASN A N 1
ATOM 848 C CA . ASN A 1 114 ? -11.374 6.667 7.994 1.00 95.25 114 ASN A CA 1
ATOM 849 C C . ASN A 1 114 ? -10.793 5.580 8.928 1.00 95.25 114 ASN A C 1
ATOM 851 O O . ASN A 1 114 ? -11.544 4.974 9.693 1.00 95.25 114 ASN A O 1
ATOM 855 N N . SER A 1 115 ? -9.476 5.373 8.929 1.00 94.44 115 SER A N 1
ATOM 856 C CA . SER A 1 115 ? -8.765 4.541 9.910 1.00 94.44 115 SER A CA 1
ATOM 857 C C . SER A 1 115 ? -7.729 5.352 10.702 1.00 94.44 115 SER A C 1
ATOM 859 O O . SER A 1 115 ? -7.507 6.525 10.402 1.00 94.44 115 SER A O 1
ATOM 861 N N . TYR A 1 116 ? -7.110 4.761 11.726 1.00 92.94 116 TYR A N 1
ATOM 862 C CA . TYR A 1 116 ? -6.073 5.376 12.563 1.00 92.94 116 TYR A CA 1
ATOM 863 C C . TYR A 1 116 ? -5.025 4.350 13.028 1.00 92.94 116 TYR A C 1
ATOM 865 O O . TYR A 1 116 ? -5.273 3.143 12.996 1.00 92.94 116 TYR A O 1
ATOM 873 N N . CYS A 1 117 ? -3.861 4.833 13.481 1.00 91.62 117 CYS A N 1
ATOM 874 C CA . CYS A 1 117 ? -2.776 4.010 14.021 1.00 91.62 117 CYS A CA 1
ATOM 875 C C . CYS A 1 117 ? -2.733 4.027 15.574 1.00 91.62 117 CYS A C 1
ATOM 877 O O . CYS A 1 117 ? -2.078 4.886 16.162 1.00 91.62 117 CYS A O 1
ATOM 879 N N . PRO A 1 118 ? -3.406 3.102 16.288 1.00 89.19 118 PRO A N 1
ATOM 880 C CA . PRO A 1 118 ? -3.349 2.991 17.751 1.00 89.19 118 PRO A CA 1
ATOM 881 C C . PRO A 1 118 ? -1.928 2.755 18.296 1.00 89.19 118 PRO A C 1
ATOM 883 O O . PRO A 1 118 ? -1.286 1.749 17.981 1.00 89.19 118 PRO A O 1
ATOM 886 N N . GLN A 1 119 ? -1.461 3.620 19.205 1.00 83.44 119 GLN A N 1
ATOM 887 C CA . GLN A 1 119 ? -0.090 3.589 19.756 1.00 83.44 119 GLN A CA 1
ATOM 888 C C . GLN A 1 119 ? 0.315 2.256 20.406 1.00 83.44 119 GLN A C 1
ATOM 890 O O . GLN A 1 119 ? 1.477 1.850 20.339 1.00 83.44 119 GLN A O 1
ATOM 895 N N . ASN A 1 120 ? -0.642 1.576 21.043 1.00 85.75 120 ASN A N 1
ATOM 896 C CA . ASN A 1 120 ? -0.449 0.317 21.766 1.00 85.75 120 ASN A CA 1
ATOM 897 C C . ASN A 1 120 ? -0.428 -0.928 20.861 1.00 85.75 120 ASN A C 1
ATOM 899 O O . ASN A 1 120 ? -0.033 -1.995 21.328 1.00 85.75 120 ASN A O 1
ATOM 903 N N . ARG A 1 121 ? -0.870 -0.815 19.601 1.00 87.00 121 ARG A N 1
ATOM 904 C CA . ARG A 1 121 ? -0.988 -1.943 18.661 1.00 87.00 121 ARG A CA 1
ATOM 905 C C . ARG A 1 121 ? -0.200 -1.766 17.370 1.00 87.00 121 ARG A C 1
ATOM 907 O O . ARG A 1 121 ? 0.296 -2.760 16.855 1.00 87.00 121 ARG A O 1
ATOM 914 N N . ARG A 1 122 ? -0.059 -0.531 16.874 1.00 89.06 122 ARG A N 1
ATOM 915 C CA . ARG A 1 122 ? 0.625 -0.194 15.610 1.00 89.06 122 ARG A CA 1
ATOM 916 C C . ARG A 1 122 ? 0.098 -0.986 14.408 1.00 89.06 122 ARG A C 1
ATOM 918 O O . ARG A 1 122 ? 0.863 -1.412 13.547 1.00 89.06 122 ARG A O 1
ATOM 925 N N . ILE A 1 123 ? -1.217 -1.176 14.375 1.00 92.44 123 ILE A N 1
ATOM 926 C CA . ILE A 1 123 ? -1.974 -1.811 13.295 1.00 92.44 123 ILE A CA 1
ATOM 927 C C . ILE A 1 123 ? -3.114 -0.862 12.930 1.00 92.44 123 ILE A C 1
ATOM 929 O O . ILE A 1 123 ? -3.778 -0.384 13.843 1.00 92.44 123 ILE A O 1
ATOM 933 N N . CYS A 1 124 ? -3.353 -0.598 11.645 1.00 94.31 124 CYS A N 1
ATOM 934 C CA . CYS A 1 124 ? -4.435 0.288 11.211 1.00 94.31 124 CYS A CA 1
ATOM 935 C C . CYS A 1 124 ? -5.810 -0.252 11.643 1.00 94.31 124 CYS A C 1
ATOM 937 O O . CYS A 1 124 ? -6.188 -1.363 11.267 1.00 94.31 124 CYS A O 1
ATOM 939 N N . GLU A 1 125 ? -6.575 0.542 12.393 1.00 95.06 125 GLU A N 1
ATOM 940 C CA . GLU A 1 125 ? -7.923 0.214 12.881 1.00 95.06 125 GLU A CA 1
ATOM 941 C C . GLU A 1 125 ? -8.941 1.260 12.395 1.00 95.06 125 GLU A C 1
ATOM 943 O O . GLU A 1 125 ? -8.601 2.432 12.246 1.00 95.06 125 GLU A O 1
ATOM 948 N N . CYS A 1 126 ? -10.197 0.875 12.139 1.00 96.38 126 CYS A N 1
ATOM 949 C CA . CYS A 1 126 ? -11.223 1.835 11.714 1.00 96.38 126 CYS A CA 1
ATOM 950 C C . CYS A 1 126 ? -11.589 2.830 12.821 1.00 96.38 126 CYS A C 1
ATOM 952 O O . CYS A 1 126 ? -11.706 2.468 13.992 1.00 96.38 126 CYS A O 1
ATOM 954 N N . ASN A 1 127 ? -11.827 4.085 12.431 1.00 94.94 127 ASN A N 1
ATOM 955 C CA . ASN A 1 127 ? -12.369 5.106 13.322 1.00 94.94 127 ASN A CA 1
ATOM 956 C C . ASN A 1 127 ? -13.769 4.717 13.824 1.00 94.94 127 ASN A C 1
ATOM 958 O O . ASN A 1 127 ? -14.517 3.998 13.157 1.00 94.94 127 ASN A O 1
ATOM 962 N N . LEU A 1 128 ? -14.161 5.249 14.985 1.00 93.44 128 LEU A N 1
ATOM 963 C CA . LEU A 1 128 ? -15.505 5.048 15.535 1.00 93.44 128 LEU A CA 1
ATOM 964 C C . LEU A 1 128 ? -16.586 5.465 14.520 1.00 93.44 128 LEU A C 1
ATOM 966 O O . LEU A 1 128 ? -16.540 6.563 13.967 1.00 93.44 128 LEU A O 1
ATOM 970 N N . GLY A 1 129 ? -17.564 4.585 14.293 1.00 93.69 129 GLY A N 1
ATOM 971 C CA . GLY A 1 129 ? -18.619 4.770 13.286 1.00 93.69 129 GLY A CA 1
ATOM 972 C C . GLY A 1 129 ? -18.277 4.250 11.882 1.00 93.69 129 GLY A C 1
ATOM 973 O O . GLY A 1 129 ? -19.102 4.385 10.976 1.00 93.69 129 GLY A O 1
ATOM 974 N N . PHE A 1 130 ? -17.105 3.637 11.695 1.00 96.75 130 PHE A N 1
ATOM 975 C CA . PHE A 1 130 ? -16.695 2.981 10.453 1.00 96.75 130 PHE A CA 1
ATOM 976 C C . PHE A 1 130 ? -16.444 1.483 10.664 1.00 96.75 130 PHE A C 1
ATOM 978 O O . PHE A 1 130 ? -16.070 1.043 11.750 1.00 96.75 130 PHE A O 1
ATOM 985 N N . GLU A 1 131 ? -16.649 0.704 9.607 1.00 96.00 131 GLU A N 1
ATOM 986 C CA . GLU A 1 131 ? -16.457 -0.745 9.555 1.00 96.00 131 GLU A CA 1
ATOM 987 C C . GLU A 1 131 ? -15.584 -1.131 8.354 1.00 96.00 131 GLU A C 1
ATOM 989 O O . GLU A 1 131 ? -15.458 -0.368 7.392 1.00 96.00 131 GLU A O 1
ATOM 994 N N . VAL A 1 132 ? -14.944 -2.301 8.421 1.00 96.50 132 VAL A N 1
ATOM 995 C CA . VAL A 1 132 ? -14.066 -2.779 7.342 1.00 96.50 132 VAL A CA 1
ATOM 996 C C . VAL A 1 132 ? -14.906 -3.074 6.100 1.00 96.50 132 VAL A C 1
ATOM 998 O O . VAL A 1 132 ? -15.906 -3.789 6.181 1.00 96.50 132 VAL A O 1
ATOM 1001 N N . SER A 1 133 ? -14.506 -2.534 4.951 1.00 95.25 133 SER A N 1
ATOM 1002 C CA . SER A 1 133 ? -15.177 -2.780 3.673 1.00 95.25 133 SER A CA 1
ATOM 1003 C C . SER A 1 133 ? -15.046 -4.230 3.199 1.00 95.25 133 SER A C 1
ATOM 1005 O O . SER A 1 133 ? -14.200 -4.999 3.653 1.00 95.25 133 SER A O 1
ATOM 1007 N N . SER A 1 134 ? -15.881 -4.606 2.229 1.00 95.19 134 SER A N 1
ATOM 1008 C CA . SER A 1 134 ? -15.931 -5.949 1.633 1.00 95.19 134 SER A CA 1
ATOM 1009 C C . SER A 1 134 ? -14.645 -6.396 0.922 1.00 95.19 134 SER A C 1
ATOM 1011 O O . SER A 1 134 ? -14.486 -7.585 0.657 1.00 95.19 134 SER A O 1
ATOM 1013 N N . ASP A 1 135 ? -13.729 -5.474 0.624 1.00 93.75 135 ASP A N 1
ATOM 1014 C CA . ASP A 1 135 ? -12.385 -5.762 0.110 1.00 93.75 135 ASP A CA 1
ATOM 1015 C C . ASP A 1 135 ? -11.364 -6.114 1.210 1.00 93.75 135 ASP A C 1
ATOM 1017 O O . ASP A 1 135 ? -10.243 -6.514 0.895 1.00 93.75 135 ASP A O 1
ATOM 1021 N N . GLY A 1 136 ? -11.735 -5.969 2.487 1.00 94.69 136 GLY A N 1
ATOM 1022 C CA . GLY A 1 136 ? -10.872 -6.194 3.645 1.00 94.69 136 GLY A CA 1
ATOM 1023 C C . GLY A 1 136 ? -9.798 -5.124 3.869 1.00 94.69 136 GLY A C 1
ATOM 1024 O O . GLY A 1 136 ? -8.925 -5.336 4.706 1.00 94.69 136 GLY A O 1
ATOM 1025 N N . LYS A 1 137 ? -9.824 -4.008 3.125 1.00 96.00 137 LYS A N 1
ATOM 1026 C CA . LYS A 1 137 ? -8.707 -3.051 3.039 1.00 96.00 137 LYS A CA 1
ATOM 1027 C C . LYS A 1 137 ? -9.004 -1.655 3.569 1.00 96.00 137 LYS A C 1
ATOM 1029 O O . LYS A 1 137 ? -8.104 -1.040 4.140 1.00 96.00 137 LYS A O 1
ATOM 1034 N N . HIS A 1 138 ? -10.227 -1.161 3.388 1.00 96.69 138 HIS A N 1
ATOM 1035 C CA . HIS A 1 138 ? -10.616 0.211 3.726 1.00 96.69 138 HIS A CA 1
ATOM 1036 C C . HIS A 1 138 ? -11.647 0.256 4.864 1.00 96.69 138 HIS A C 1
ATOM 1038 O O . HIS A 1 138 ? -12.163 -0.768 5.315 1.00 96.69 138 HIS A O 1
ATOM 1044 N N . CYS A 1 139 ? -11.944 1.468 5.338 1.00 96.19 139 CYS A N 1
ATOM 1045 C CA . CYS A 1 139 ? -12.989 1.730 6.324 1.00 96.19 139 CYS A CA 1
ATOM 1046 C C . CYS A 1 139 ? -14.129 2.523 5.678 1.00 96.19 139 CYS A C 1
ATOM 1048 O O . CYS A 1 139 ? -13.949 3.669 5.252 1.00 96.19 139 CYS A O 1
ATOM 1050 N N . VAL A 1 140 ? -15.318 1.925 5.637 1.00 96.19 140 VAL A N 1
ATOM 1051 C CA . VAL A 1 140 ? -16.556 2.545 5.143 1.00 96.19 140 VAL A CA 1
ATOM 1052 C C . VAL A 1 140 ? -17.478 2.884 6.306 1.00 96.19 140 VAL A C 1
ATOM 1054 O O . VAL A 1 140 ? -17.372 2.309 7.387 1.00 96.19 140 VAL A O 1
ATOM 1057 N N . ARG A 1 141 ? -18.353 3.877 6.127 1.00 94.69 141 ARG A N 1
ATOM 1058 C CA . ARG A 1 141 ? -19.275 4.300 7.188 1.00 94.69 141 ARG A CA 1
ATOM 1059 C C . ARG A 1 141 ? -20.195 3.137 7.546 1.00 94.69 141 ARG A C 1
ATOM 1061 O O . ARG A 1 141 ? -20.811 2.574 6.644 1.00 94.69 141 ARG A O 1
ATOM 1068 N N . SER A 1 142 ? -20.302 2.812 8.834 1.00 85.62 142 SER A N 1
ATOM 1069 C CA . SER A 1 142 ? -21.105 1.666 9.247 1.00 85.62 142 SER A CA 1
ATOM 1070 C C . SER A 1 142 ? -22.574 1.869 8.899 1.00 85.62 142 SER A C 1
ATOM 1072 O O . SER A 1 142 ? -23.141 2.941 9.129 1.00 85.62 142 SER A O 1
ATOM 1074 N N . SER A 1 143 ? -23.188 0.821 8.350 1.00 73.50 143 SER A N 1
ATOM 1075 C CA . SER A 1 143 ? -24.613 0.817 7.992 1.00 73.50 143 SER A CA 1
ATOM 1076 C C . SER A 1 143 ? -25.538 0.651 9.209 1.00 73.50 143 SER A C 1
ATOM 1078 O O . SER A 1 143 ? -26.763 0.656 9.062 1.00 73.50 143 SER A O 1
ATOM 1080 N N . ALA A 1 144 ? -24.969 0.508 10.413 1.00 60.56 144 ALA A N 1
ATOM 1081 C CA . ALA A 1 144 ? -25.696 0.462 11.675 1.00 60.56 144 ALA A CA 1
ATOM 1082 C C . ALA A 1 144 ? -26.464 1.776 11.912 1.00 60.56 144 ALA A C 1
ATOM 1084 O O . ALA A 1 144 ? -25.923 2.779 12.379 1.00 60.56 144 ALA A O 1
ATOM 1085 N N . THR A 1 145 ? -27.751 1.752 11.569 1.00 51.00 145 THR A N 1
ATOM 1086 C CA . THR A 1 145 ? -28.694 2.834 11.861 1.00 51.00 145 THR A CA 1
ATOM 1087 C C . THR A 1 145 ? -28.930 2.884 13.370 1.00 51.00 145 THR A C 1
ATOM 1089 O O . THR A 1 145 ? -29.268 1.858 13.962 1.00 51.00 145 THR A O 1
ATOM 1092 N N . ILE A 1 146 ? -28.731 4.063 13.968 1.00 50.72 146 ILE A N 1
ATOM 1093 C CA . ILE A 1 146 ? -29.108 4.383 15.356 1.00 50.72 146 ILE A CA 1
ATOM 1094 C C . ILE A 1 146 ? -30.571 4.832 15.367 1.00 50.72 146 ILE A C 1
ATOM 1096 O O . ILE A 1 146 ? -30.900 5.683 14.509 1.00 50.72 146 ILE A O 1
#

Organism: Folsomia candida (NCBI:txid158441)

Sequence (146 aa):
MEGSLFILQLFVAVLIPNLVSSTADYGEACSSTNACIPYGNNPDQKVVCMYRGPASVFCNTVNVEVGRCQCARNCGMANFYNDVGEFLPEEGRCVGFVGTSCYDGWAQNDCVPNSYC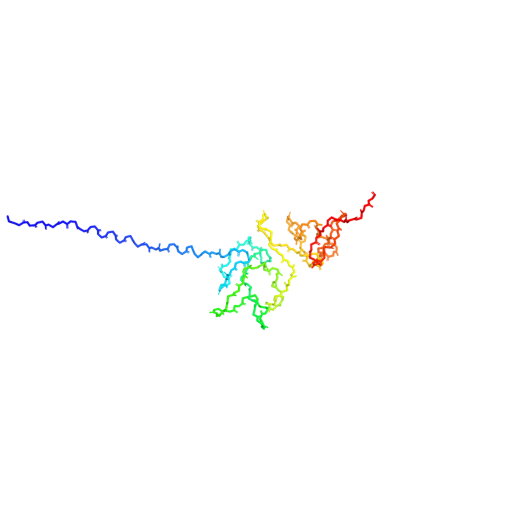PQNRRICECNLGFEVSSDGKHCVRSSATI